Protein AF-A0A7C1VU71-F1 (afdb_monomer)

Secondary structure (DSSP, 8-state):
---------------S----------------------PPPS-SGGG-TT---------HHHHHHHHHHHHHSTT---HHHHHHHHHHHHH--

Solvent-accessible surface area (backbone atoms only — not comparable to full-atom values): 6788 Å² total; per-residue (Å²): 141,82,88,84,84,83,79,82,84,79,78,82,75,81,75,91,79,77,92,75,76,86,84,80,77,82,82,76,90,73,82,87,67,84,80,74,81,91,60,83,77,78,80,48,68,92,62,38,89,94,53,79,91,82,89,80,93,70,59,69,67,58,55,51,52,50,54,52,50,41,71,72,39,90,77,83,55,53,73,67,57,55,51,49,52,55,52,55,58,67,68,68,114

pLDDT: mean 77.02, std 18.9, range [42.47, 98.5]

Structure (mmCIF, N/CA/C/O backbone):
data_AF-A0A7C1VU71-F1
#
_entry.id   AF-A0A7C1VU71-F1
#
loop_
_atom_site.group_PDB
_atom_site.id
_atom_site.type_symbol
_atom_site.label_atom_id
_atom_site.label_alt_id
_atom_site.label_comp_id
_atom_site.label_asym_id
_atom_site.label_entity_id
_atom_site.label_seq_id
_atom_site.pdbx_PDB_ins_code
_atom_site.Cartn_x
_atom_site.Cartn_y
_atom_site.Cartn_z
_atom_site.occupancy
_atom_site.B_iso_or_equiv
_atom_site.auth_seq_id
_atom_site.auth_comp_id
_atom_site.auth_asym_id
_atom_site.auth_atom_id
_atom_site.pdbx_PDB_model_num
ATOM 1 N N . MET A 1 1 ? 40.811 45.904 30.338 1.00 50.78 1 MET A N 1
ATOM 2 C CA . MET A 1 1 ? 39.543 45.259 29.923 1.00 50.78 1 MET A CA 1
ATOM 3 C C . MET A 1 1 ? 38.833 46.157 28.925 1.00 50.78 1 MET A C 1
ATOM 5 O O . MET A 1 1 ? 38.444 47.243 29.321 1.00 50.78 1 MET A O 1
ATOM 9 N N . LYS A 1 2 ? 38.713 45.731 27.662 1.00 45.28 2 LYS A N 1
ATOM 10 C CA . LYS A 1 2 ? 37.685 46.144 26.687 1.00 45.28 2 LYS A CA 1
ATOM 11 C C . LYS A 1 2 ? 37.811 45.203 25.483 1.00 45.28 2 LYS A C 1
ATOM 13 O O . LYS A 1 2 ? 38.773 45.274 24.727 1.00 45.28 2 LYS A O 1
ATOM 18 N N . LYS A 1 3 ? 36.894 44.236 25.425 1.00 48.94 3 LYS A N 1
ATOM 19 C CA . LYS A 1 3 ? 36.554 43.486 24.212 1.00 48.94 3 LYS A CA 1
ATOM 20 C C . LYS A 1 3 ? 35.880 44.483 23.280 1.00 48.94 3 LYS 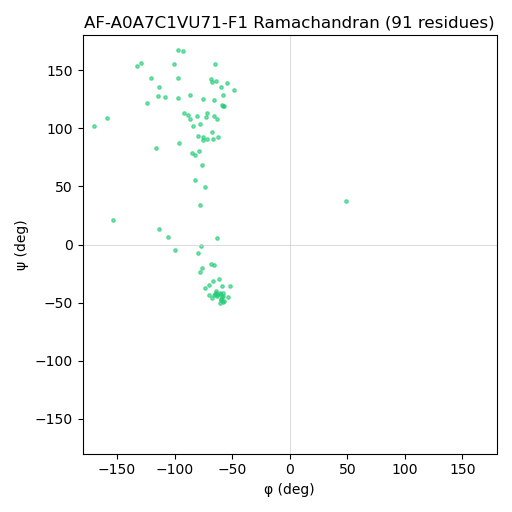A C 1
ATOM 22 O O . LYS A 1 3 ? 35.087 45.250 23.797 1.00 48.94 3 LYS A O 1
ATOM 27 N N . ASP A 1 4 ? 36.155 44.433 21.982 1.00 56.88 4 ASP A N 1
ATOM 28 C CA . ASP A 1 4 ? 35.124 44.668 20.970 1.00 56.88 4 ASP A CA 1
ATOM 29 C C . ASP A 1 4 ? 35.557 44.053 19.641 1.00 56.88 4 ASP A C 1
ATOM 31 O O . ASP A 1 4 ? 36.508 44.454 18.971 1.00 56.88 4 ASP A O 1
ATOM 35 N N . GLN A 1 5 ? 34.842 42.983 19.334 1.00 58.38 5 GLN A N 1
ATOM 36 C CA . GLN A 1 5 ? 34.977 42.089 18.208 1.00 58.38 5 GLN A CA 1
ATOM 37 C C . GLN A 1 5 ? 34.157 42.701 17.065 1.00 58.38 5 GLN A C 1
ATOM 39 O O . GLN A 1 5 ? 32.930 42.722 17.125 1.00 58.38 5 GLN A O 1
ATOM 44 N N . LYS A 1 6 ? 34.808 43.247 16.032 1.00 53.06 6 LYS A N 1
ATOM 45 C CA . LYS A 1 6 ? 34.102 43.694 14.822 1.00 53.06 6 LYS A CA 1
ATOM 46 C C . LYS A 1 6 ? 34.008 42.528 13.843 1.00 53.06 6 LYS A C 1
ATOM 48 O O . LYS A 1 6 ? 35.012 42.046 13.323 1.00 53.06 6 LYS A O 1
ATOM 53 N N . ASN A 1 7 ? 32.780 42.053 13.663 1.00 53.19 7 ASN A N 1
ATOM 54 C CA . ASN A 1 7 ? 32.421 40.901 12.848 1.00 53.19 7 ASN A CA 1
ATOM 55 C C . ASN A 1 7 ? 32.718 41.112 11.357 1.00 53.19 7 ASN A C 1
ATOM 57 O O . ASN A 1 7 ? 32.497 42.184 10.795 1.00 53.19 7 ASN A O 1
ATOM 61 N N . LYS A 1 8 ? 33.200 40.032 10.732 1.00 47.81 8 LYS A N 1
ATOM 62 C CA . LYS A 1 8 ? 33.464 39.878 9.299 1.00 47.81 8 LYS A CA 1
ATOM 63 C C . LYS A 1 8 ? 32.195 40.116 8.477 1.00 47.81 8 LYS A C 1
ATOM 65 O O . LYS A 1 8 ? 31.254 39.333 8.554 1.00 47.81 8 LYS A O 1
ATOM 70 N N . ALA A 1 9 ? 32.226 41.113 7.600 1.00 46.91 9 ALA A N 1
ATOM 71 C CA . ALA A 1 9 ? 31.378 41.129 6.416 1.00 46.91 9 ALA A CA 1
ATOM 72 C C . ALA A 1 9 ? 31.962 40.135 5.399 1.00 46.91 9 ALA A C 1
ATOM 74 O O . ALA A 1 9 ? 32.828 40.482 4.598 1.00 46.91 9 ALA A O 1
ATOM 75 N N . ALA A 1 10 ? 31.528 38.876 5.459 1.00 46.50 10 ALA A N 1
ATOM 76 C CA . ALA A 1 10 ? 31.794 37.920 4.394 1.00 46.50 10 ALA A CA 1
ATOM 77 C C . ALA A 1 10 ? 30.876 38.251 3.209 1.00 46.50 10 ALA A C 1
ATOM 79 O O . ALA A 1 10 ? 29.729 37.818 3.143 1.00 46.50 10 ALA A O 1
ATOM 80 N N . LYS A 1 11 ? 31.384 39.065 2.281 1.00 42.72 11 LYS A N 1
ATOM 81 C CA . LYS A 1 11 ? 30.804 39.208 0.948 1.00 42.72 11 LYS A CA 1
ATOM 82 C C . LYS A 1 11 ? 31.106 37.930 0.163 1.00 42.72 11 LYS A C 1
ATOM 84 O O . LYS A 1 11 ? 32.147 37.833 -0.473 1.00 42.72 11 LYS A O 1
ATOM 89 N N . PHE A 1 12 ? 30.210 36.949 0.215 1.00 43.03 12 PHE A N 1
ATOM 90 C CA . PHE A 1 12 ? 30.205 35.844 -0.744 1.00 43.03 12 PHE A CA 1
ATOM 91 C C . PHE A 1 12 ? 29.477 36.299 -2.014 1.00 43.03 12 PHE A C 1
ATOM 93 O O . PHE A 1 12 ? 28.318 35.969 -2.236 1.00 43.03 12 PHE A O 1
ATOM 100 N N . PHE A 1 13 ? 30.163 37.091 -2.837 1.00 42.47 13 PHE A N 1
ATOM 101 C CA . PHE A 1 13 ? 29.859 37.176 -4.263 1.00 42.47 13 PHE A CA 1
ATOM 102 C C . PHE A 1 13 ? 30.823 36.216 -4.954 1.00 42.47 13 PHE A C 1
ATOM 104 O O . PHE A 1 13 ? 31.937 36.591 -5.303 1.0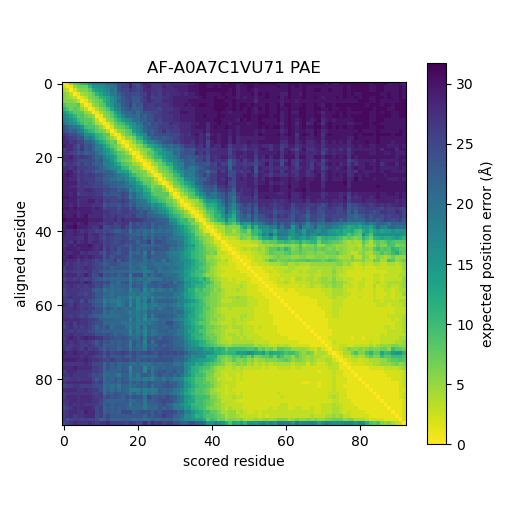0 42.47 13 PHE A O 1
ATOM 111 N N . GLY A 1 14 ? 30.425 34.946 -5.058 1.00 42.69 14 GLY A N 1
ATOM 112 C CA . GLY A 1 14 ? 31.091 34.005 -5.950 1.00 42.69 14 GLY A CA 1
ATOM 113 C C . GLY A 1 14 ? 30.809 34.445 -7.379 1.00 42.69 14 GLY A C 1
ATOM 114 O O . GLY A 1 14 ? 29.728 34.188 -7.903 1.00 42.69 14 GLY A O 1
ATOM 115 N N . THR A 1 15 ? 31.743 35.185 -7.966 1.00 54.06 15 THR A N 1
ATOM 116 C CA . THR A 1 15 ? 31.756 35.502 -9.389 1.00 54.06 15 THR A CA 1
ATOM 117 C C . THR A 1 15 ? 31.967 34.208 -10.161 1.00 54.06 15 THR A C 1
ATOM 119 O O . THR A 1 15 ? 32.905 33.459 -9.914 1.00 54.06 15 THR A O 1
ATOM 122 N N . SER A 1 16 ? 31.039 33.933 -11.061 1.00 57.28 16 SER A N 1
ATOM 123 C CA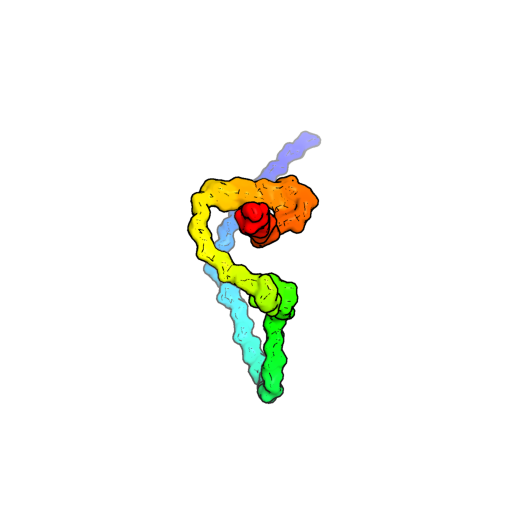 . SER A 1 16 ? 31.056 32.840 -12.016 1.00 57.28 16 SER A CA 1
ATOM 124 C C . SER A 1 16 ? 32.178 33.032 -13.040 1.00 57.28 16 SER A C 1
ATOM 126 O O . SER A 1 16 ? 31.926 33.670 -14.055 1.00 57.28 16 SER A O 1
ATOM 128 N N . ASP A 1 17 ? 33.391 32.522 -12.805 1.00 55.25 17 ASP A N 1
ATOM 129 C CA . ASP A 1 17 ? 34.401 32.488 -13.882 1.00 55.25 17 ASP A CA 1
ATOM 130 C C . ASP A 1 17 ? 35.475 31.385 -13.772 1.00 55.25 17 ASP A C 1
ATOM 132 O O . ASP A 1 17 ? 36.523 31.442 -14.413 1.00 55.25 17 ASP A O 1
ATOM 136 N N . ASP A 1 18 ? 35.195 30.312 -13.024 1.00 51.06 18 ASP A N 1
ATOM 137 C CA . ASP A 1 18 ? 36.196 29.266 -12.747 1.00 51.06 18 ASP A CA 1
ATOM 138 C C . ASP A 1 18 ? 35.839 27.912 -13.395 1.00 51.06 18 ASP A C 1
ATOM 140 O O . ASP A 1 18 ? 36.411 26.871 -13.065 1.00 51.06 18 ASP A O 1
ATOM 144 N N . TYR A 1 19 ? 34.880 27.878 -14.329 1.00 55.88 19 TYR A N 1
ATOM 145 C CA . TYR A 1 19 ? 34.463 26.643 -15.010 1.00 55.88 19 TYR A CA 1
ATOM 146 C C . TYR A 1 19 ? 35.399 26.278 -16.180 1.00 55.88 19 TYR A C 1
ATOM 148 O O . TYR A 1 19 ? 34.970 26.064 -17.310 1.00 55.88 19 TYR A O 1
ATOM 156 N N . LYS A 1 20 ? 36.704 26.155 -15.914 1.00 56.62 20 LYS A N 1
ATOM 157 C CA . LYS A 1 20 ? 37.642 25.436 -16.792 1.00 56.62 20 LYS A CA 1
ATOM 158 C C . LYS A 1 20 ? 38.202 24.220 -16.056 1.00 56.62 20 LYS A C 1
ATOM 160 O O . LYS A 1 20 ? 39.299 24.248 -15.512 1.00 56.62 20 LYS A O 1
ATOM 165 N N . ARG A 1 21 ? 37.449 23.117 -16.070 1.00 58.12 21 ARG A N 1
ATOM 166 C CA . ARG A 1 21 ? 38.033 21.778 -15.892 1.00 58.12 21 ARG A CA 1
ATOM 167 C C . ARG A 1 21 ? 38.373 21.228 -17.281 1.00 58.12 21 ARG A C 1
ATOM 169 O O . ARG A 1 21 ? 37.434 20.997 -18.043 1.00 58.12 21 ARG A O 1
ATOM 176 N N . PRO A 1 22 ? 39.653 21.032 -17.645 1.00 52.44 22 PRO A N 1
ATOM 177 C CA . PRO A 1 22 ? 39.992 20.361 -18.890 1.00 52.44 22 PRO A CA 1
ATOM 178 C C . PRO A 1 22 ? 39.660 18.874 -18.731 1.00 52.44 22 PRO A C 1
ATOM 180 O O . PRO A 1 22 ? 40.237 18.176 -17.902 1.00 52.44 22 PRO A O 1
ATOM 183 N N . TYR A 1 23 ? 38.671 18.404 -19.481 1.00 59.50 23 TYR A N 1
ATOM 184 C CA . TYR A 1 23 ? 38.380 16.983 -19.631 1.00 59.50 23 TYR A CA 1
ATOM 185 C C . TYR A 1 23 ? 39.277 16.423 -20.741 1.00 59.50 23 TYR A C 1
ATOM 187 O O . TYR A 1 23 ? 38.858 16.258 -21.881 1.00 59.50 23 TYR A O 1
ATOM 195 N N . GLU A 1 24 ? 40.540 16.150 -20.429 1.00 61.06 24 GLU A N 1
ATOM 196 C CA . GLU A 1 24 ? 41.370 15.320 -21.304 1.00 61.06 24 GLU A CA 1
ATOM 197 C C . GLU A 1 24 ? 40.985 13.854 -21.077 1.00 61.06 24 GLU A C 1
ATOM 199 O O . GLU A 1 24 ? 41.290 13.255 -20.047 1.00 61.06 24 GLU A O 1
ATOM 204 N N . PHE A 1 25 ? 40.229 13.289 -22.019 1.00 58.44 25 PHE A N 1
ATOM 205 C CA . PHE A 1 25 ? 39.956 11.857 -22.056 1.00 58.44 25 PHE A CA 1
ATOM 206 C C . PHE A 1 25 ? 41.121 11.155 -22.755 1.00 58.44 25 PHE A C 1
ATOM 208 O O . PHE A 1 25 ? 41.182 11.138 -23.985 1.00 58.44 25 PHE A O 1
ATOM 215 N N . ASP A 1 26 ? 42.013 10.536 -21.983 1.00 61.00 26 ASP A N 1
ATOM 216 C CA . ASP A 1 26 ? 42.958 9.555 -22.517 1.00 61.00 26 ASP A CA 1
ATOM 217 C C . ASP A 1 26 ? 42.180 8.350 -23.071 1.00 61.00 26 ASP A C 1
ATOM 219 O O . ASP A 1 26 ? 41.594 7.550 -22.335 1.00 61.00 26 ASP A O 1
ATOM 223 N N . GLN A 1 27 ? 42.140 8.226 -24.398 1.00 58.69 27 GLN A N 1
ATOM 224 C CA . GLN A 1 27 ? 41.489 7.114 -25.088 1.00 58.69 27 GLN A CA 1
ATOM 225 C C . GLN A 1 27 ? 42.383 5.868 -25.068 1.00 58.69 27 GLN A C 1
ATOM 227 O O . GLN A 1 27 ? 43.040 5.527 -26.054 1.00 58.69 27 GLN A O 1
ATOM 232 N N . ALA A 1 28 ? 42.380 5.142 -23.952 1.00 58.81 28 ALA A N 1
ATOM 233 C CA . ALA A 1 28 ? 42.895 3.778 -23.919 1.00 58.81 28 ALA A CA 1
ATOM 234 C C . ALA A 1 28 ? 41.911 2.835 -24.643 1.00 58.81 28 ALA A C 1
ATOM 236 O O . ALA A 1 28 ? 40.807 2.563 -24.164 1.00 58.81 28 ALA A O 1
ATOM 237 N N . LYS A 1 29 ? 42.310 2.340 -25.822 1.00 60.84 29 LYS A N 1
ATOM 238 C CA . LYS A 1 29 ? 41.589 1.313 -26.591 1.00 60.84 29 LYS A CA 1
ATOM 239 C C . LYS A 1 29 ? 41.391 0.054 -25.737 1.00 60.84 29 LYS A C 1
ATOM 241 O O . LYS A 1 29 ? 42.3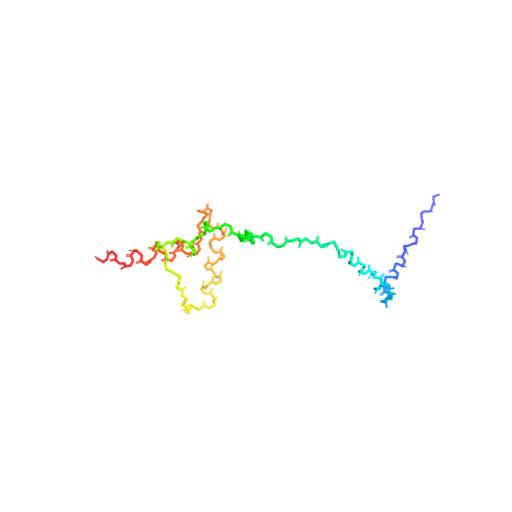63 -0.582 -25.345 1.00 60.84 29 LYS A O 1
ATOM 246 N N . THR A 1 30 ? 40.139 -0.326 -25.500 1.00 61.31 30 THR A N 1
ATOM 247 C CA . THR A 1 30 ? 39.759 -1.627 -24.932 1.00 61.31 30 THR A CA 1
ATOM 248 C C . THR A 1 30 ? 38.978 -2.415 -25.981 1.00 61.31 30 THR A C 1
ATOM 250 O O . THR A 1 30 ? 38.045 -1.897 -26.592 1.00 61.31 30 THR A O 1
ATOM 253 N N . GLU A 1 31 ? 39.399 -3.652 -26.247 1.00 66.69 31 GLU A N 1
ATOM 254 C CA . GLU A 1 31 ? 38.697 -4.554 -27.166 1.00 66.69 31 GLU A CA 1
ATOM 255 C C . GLU A 1 31 ? 37.338 -4.988 -26.581 1.00 66.69 31 GLU A C 1
ATOM 257 O O . GLU A 1 31 ? 37.235 -5.211 -25.368 1.00 66.69 31 GLU A O 1
ATOM 262 N N . PRO A 1 32 ? 36.276 -5.129 -27.398 1.00 61.69 32 PRO A N 1
ATOM 263 C CA . PRO A 1 32 ? 34.946 -5.446 -26.895 1.00 61.69 32 PRO A CA 1
ATOM 264 C C . PRO A 1 32 ? 34.805 -6.946 -26.592 1.00 61.69 32 PRO A C 1
ATOM 266 O O . PRO A 1 32 ? 34.411 -7.741 -27.443 1.00 61.69 32 PRO A O 1
ATOM 269 N N . GLY A 1 33 ? 35.061 -7.339 -25.343 1.00 73.19 33 GLY A N 1
ATOM 270 C CA . GLY A 1 33 ? 34.470 -8.560 -24.785 1.00 73.19 33 GLY A CA 1
ATOM 271 C C . GLY A 1 33 ? 32.939 -8.425 -24.677 1.00 73.19 33 GLY A C 1
ATOM 272 O O . GLY A 1 33 ? 32.433 -7.301 -24.590 1.00 73.19 33 GLY A O 1
ATOM 273 N N . PRO A 1 34 ? 32.161 -9.528 -24.670 1.00 71.31 34 PRO A N 1
ATOM 274 C CA . PRO A 1 34 ? 30.705 -9.444 -24.576 1.00 71.31 34 PRO A CA 1
ATOM 275 C C . PRO A 1 34 ? 30.310 -8.691 -23.295 1.00 71.31 34 PRO A C 1
ATOM 277 O O . PRO A 1 34 ? 30.789 -9.043 -22.210 1.00 71.31 34 PRO A O 1
ATOM 280 N N . PRO A 1 35 ? 29.441 -7.665 -23.375 1.00 69.31 35 PRO A N 1
ATOM 281 C CA . PRO A 1 35 ? 29.080 -6.884 -22.206 1.00 69.31 35 PRO A CA 1
ATOM 282 C C . PRO A 1 35 ? 28.315 -7.777 -21.228 1.00 69.31 35 PRO A C 1
ATOM 284 O O . PRO A 1 35 ? 27.166 -8.159 -21.468 1.00 69.31 35 PRO A O 1
ATOM 287 N N . LYS A 1 36 ? 28.932 -8.105 -20.087 1.00 68.06 36 LYS A N 1
ATOM 288 C CA . LYS A 1 36 ? 28.180 -8.610 -18.935 1.00 68.06 36 LYS A CA 1
ATOM 289 C C . LYS A 1 36 ? 27.178 -7.517 -18.576 1.00 68.06 36 LYS A C 1
ATOM 291 O O . LYS A 1 36 ? 27.579 -6.389 -18.309 1.00 68.06 36 LYS A O 1
ATOM 296 N N . LYS A 1 37 ? 25.878 -7.825 -18.612 1.00 68.12 37 LYS A N 1
ATOM 297 C CA . LYS A 1 37 ? 24.819 -6.881 -18.229 1.00 68.12 37 LYS A CA 1
ATOM 298 C C . LYS A 1 37 ? 25.000 -6.530 -16.752 1.00 68.12 37 LYS A C 1
ATOM 300 O O . LYS A 1 37 ? 24.497 -7.238 -15.885 1.00 68.12 37 LYS A O 1
ATOM 305 N N . VAL A 1 38 ? 25.727 -5.452 -16.467 1.00 63.81 38 VAL A N 1
ATOM 306 C CA . VAL A 1 38 ? 25.857 -4.877 -15.124 1.00 63.81 38 VAL A CA 1
ATOM 307 C C . VAL A 1 38 ? 24.563 -4.116 -14.825 1.00 63.81 38 VAL A C 1
ATOM 309 O O . VAL A 1 38 ? 24.505 -2.893 -14.844 1.00 63.81 38 VAL A O 1
ATOM 312 N N . GLY A 1 39 ? 23.471 -4.862 -14.670 1.00 74.75 39 GLY A N 1
ATOM 313 C CA . GLY A 1 39 ? 22.177 -4.344 -14.242 1.00 74.75 39 GLY A CA 1
ATOM 314 C C . GLY A 1 39 ? 21.951 -4.628 -12.762 1.00 74.75 39 GLY A C 1
ATOM 315 O O . GLY A 1 39 ? 22.505 -5.584 -12.218 1.00 74.75 39 GLY A O 1
ATOM 316 N N . ARG A 1 40 ? 21.106 -3.816 -12.113 1.00 72.81 40 ARG A N 1
ATOM 317 C CA . ARG A 1 40 ? 20.608 -4.090 -10.756 1.00 72.81 40 ARG A CA 1
ATOM 318 C C . ARG A 1 40 ? 20.115 -5.546 -10.686 1.00 72.81 40 ARG A C 1
ATOM 320 O O . ARG A 1 40 ? 19.394 -5.961 -11.598 1.00 72.81 40 ARG A O 1
ATOM 327 N N . PRO A 1 41 ? 20.481 -6.321 -9.650 1.00 74.50 41 PRO A N 1
ATOM 328 C CA . PRO A 1 41 ? 20.059 -7.712 -9.541 1.00 74.50 41 PRO A CA 1
ATOM 329 C C . PRO A 1 41 ? 18.530 -7.828 -9.630 1.00 74.50 41 PRO A C 1
ATOM 331 O O . PRO A 1 41 ? 17.800 -7.010 -9.061 1.00 74.50 41 PRO A O 1
ATOM 334 N N . LYS A 1 42 ? 18.051 -8.844 -10.362 1.00 74.50 42 LYS A N 1
ATOM 335 C CA . LYS A 1 42 ? 16.626 -9.156 -10.586 1.00 74.50 42 LYS A CA 1
ATOM 336 C C . LYS A 1 42 ? 15.957 -9.756 -9.338 1.00 74.50 42 LYS A C 1
ATOM 338 O O . LYS A 1 42 ? 15.319 -10.798 -9.402 1.00 74.50 42 LYS A O 1
ATOM 343 N N . THR A 1 43 ? 16.127 -9.121 -8.187 1.00 78.88 43 THR A N 1
ATOM 344 C CA . THR A 1 43 ? 15.677 -9.651 -6.886 1.00 78.88 43 THR A CA 1
ATOM 345 C C . THR A 1 43 ? 14.429 -8.923 -6.366 1.00 78.88 43 THR A C 1
ATOM 347 O O . THR A 1 43 ? 14.004 -9.132 -5.238 1.00 78.88 43 THR A O 1
ATOM 350 N N . GLY A 1 44 ? 13.830 -8.036 -7.168 1.00 84.19 44 GLY A N 1
ATOM 351 C CA . GLY A 1 44 ? 12.652 -7.254 -6.779 1.00 84.19 44 GLY A CA 1
ATOM 352 C C . GLY A 1 44 ? 11.319 -7.897 -7.172 1.00 84.19 44 GLY A C 1
ATOM 353 O O . GLY A 1 44 ? 11.271 -8.774 -8.032 1.00 84.19 44 GLY A O 1
ATOM 354 N N . LYS A 1 45 ? 10.219 -7.375 -6.607 1.00 86.62 45 LYS A N 1
ATOM 355 C CA . LYS A 1 45 ? 8.834 -7.783 -6.924 1.00 86.62 45 LYS A CA 1
ATOM 356 C C . LYS A 1 45 ? 8.530 -7.762 -8.426 1.00 86.62 45 LYS A C 1
ATOM 358 O O . LYS A 1 45 ? 7.860 -8.653 -8.920 1.00 86.62 45 LYS A O 1
ATOM 363 N N . SER A 1 46 ? 9.102 -6.812 -9.167 1.00 82.88 46 SER A N 1
ATOM 364 C CA . SER A 1 46 ? 8.949 -6.706 -10.627 1.00 82.88 46 SER A CA 1
ATOM 365 C C . SER A 1 46 ? 9.621 -7.826 -11.431 1.00 82.88 46 SER A C 1
ATOM 367 O O . SER A 1 46 ? 9.343 -7.975 -12.614 1.00 82.88 46 SER A O 1
ATOM 369 N N . SER A 1 47 ? 10.546 -8.579 -10.830 1.00 86.50 47 SER A N 1
ATOM 370 C CA . SER A 1 47 ? 11.238 -9.702 -11.479 1.00 86.50 47 SER A CA 1
ATOM 371 C C . SER A 1 47 ? 10.655 -11.065 -11.095 1.00 86.50 47 SER A C 1
ATOM 373 O O . SER A 1 47 ? 11.098 -12.077 -11.631 1.00 86.50 47 SER A O 1
ATOM 375 N N . ASN A 1 48 ? 9.693 -11.100 -10.169 1.00 88.62 48 ASN A N 1
ATOM 376 C CA . ASN A 1 48 ? 9.065 -12.321 -9.681 1.00 88.62 48 ASN A CA 1
ATOM 377 C C . ASN A 1 48 ? 7.745 -12.571 -10.433 1.00 88.62 48 ASN A C 1
ATOM 379 O O . ASN A 1 48 ? 6.873 -11.707 -10.447 1.00 88.62 48 ASN A O 1
ATOM 383 N N . SER A 1 49 ? 7.591 -13.760 -11.027 1.00 90.25 49 SER A N 1
ATOM 384 C CA . SER A 1 49 ? 6.420 -14.152 -11.828 1.00 90.25 49 SER A CA 1
ATOM 385 C C . SER A 1 49 ? 5.112 -14.251 -11.041 1.00 90.25 49 SER A C 1
ATOM 387 O O . SER A 1 49 ? 4.048 -14.250 -11.648 1.00 90.25 49 SER A O 1
ATOM 389 N N . ASN A 1 50 ? 5.176 -14.333 -9.711 1.00 93.25 50 ASN A N 1
ATOM 390 C CA . ASN A 1 50 ? 3.993 -14.411 -8.851 1.00 93.25 50 ASN A CA 1
ATOM 391 C C . ASN A 1 50 ? 3.332 -13.044 -8.617 1.00 93.25 50 ASN A C 1
ATOM 393 O O . ASN A 1 50 ? 2.268 -12.986 -8.011 1.00 93.25 50 ASN A O 1
ATOM 397 N N . TYR A 1 51 ? 3.957 -11.949 -9.062 1.00 92.56 51 TYR A N 1
ATOM 398 C CA . TYR A 1 51 ? 3.426 -10.599 -8.905 1.00 92.56 51 TYR A CA 1
ATOM 399 C C . TYR A 1 51 ? 3.070 -10.001 -10.262 1.00 92.56 51 TYR A C 1
ATOM 401 O O . TYR A 1 51 ? 3.858 -10.042 -11.207 1.00 92.56 51 TYR A O 1
ATOM 409 N N . VAL A 1 52 ? 1.900 -9.368 -10.333 1.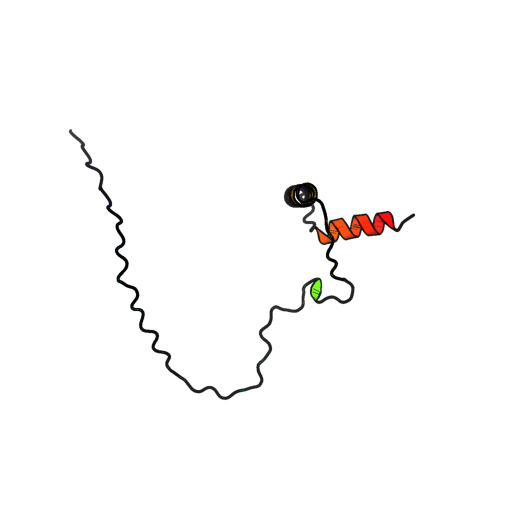00 94.25 52 VAL A N 1
ATOM 410 C CA . VAL A 1 52 ? 1.486 -8.551 -11.477 1.00 94.25 52 VAL A CA 1
ATOM 411 C C . VAL A 1 52 ? 1.514 -7.086 -11.057 1.00 94.25 52 VAL A C 1
ATOM 413 O O . VAL A 1 52 ? 0.930 -6.709 -10.043 1.00 94.25 52 VAL A O 1
ATOM 416 N N . GLN A 1 53 ? 2.204 -6.240 -11.825 1.00 94.00 53 GLN A N 1
ATOM 417 C CA . GLN A 1 53 ? 2.191 -4.800 -11.583 1.00 94.00 53 GLN A CA 1
ATOM 418 C C . GLN A 1 53 ? 0.863 -4.206 -12.060 1.00 94.00 53 GLN A C 1
ATOM 420 O O . GLN A 1 53 ? 0.498 -4.337 -13.226 1.00 94.00 53 GLN A O 1
ATOM 425 N N . VAL A 1 54 ? 0.175 -3.499 -11.166 1.00 93.50 54 VAL A N 1
ATOM 426 C CA . VAL A 1 54 ? -1.106 -2.839 -11.447 1.00 93.50 54 VAL A CA 1
ATOM 427 C C . VAL A 1 54 ? -0.969 -1.334 -11.206 1.00 93.50 54 VAL A C 1
ATOM 429 O O . VAL A 1 54 ? -0.254 -0.902 -10.304 1.00 93.50 54 VAL A O 1
ATOM 432 N N . SER A 1 55 ? -1.637 -0.522 -12.030 1.00 94.56 55 SER A N 1
ATOM 433 C CA . SER A 1 55 ? -1.735 0.935 -11.866 1.00 94.56 55 SER A CA 1
ATOM 4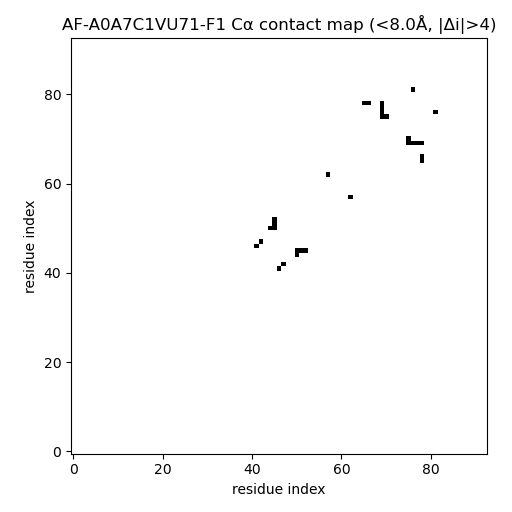34 C C . SER A 1 55 ? -3.205 1.337 -11.805 1.00 94.56 55 SER A C 1
ATOM 436 O O . SER A 1 55 ? -3.962 1.044 -12.725 1.00 94.56 55 SER A O 1
ATOM 438 N N . VAL A 1 56 ? -3.611 1.989 -10.714 1.00 95.25 56 VAL A N 1
ATOM 439 C CA . VAL A 1 56 ? -4.996 2.415 -10.462 1.00 95.25 56 VAL A CA 1
ATOM 440 C C . VAL A 1 56 ? -5.034 3.863 -9.996 1.00 95.25 56 VAL A C 1
ATOM 442 O O . VAL A 1 56 ? -4.087 4.357 -9.381 1.00 95.25 56 VAL A O 1
ATOM 445 N N . TYR A 1 57 ? -6.154 4.535 -10.251 1.00 97.44 57 TYR A N 1
ATOM 446 C CA . TYR A 1 57 ? -6.405 5.861 -9.706 1.00 97.44 57 TYR A CA 1
ATOM 447 C C . TYR A 1 57 ? -7.030 5.756 -8.318 1.00 97.44 57 TYR A C 1
ATOM 449 O O . TYR A 1 57 ? -8.039 5.087 -8.114 1.00 97.44 57 TYR A O 1
ATOM 457 N N . VAL A 1 58 ? -6.439 6.474 -7.372 1.00 96.69 58 VAL A N 1
ATOM 458 C CA . VAL A 1 58 ? -6.966 6.682 -6.022 1.00 96.69 58 VAL A CA 1
ATOM 459 C C . VAL A 1 58 ? -6.958 8.175 -5.723 1.00 96.69 58 VAL A C 1
ATOM 461 O O . VAL A 1 58 ? -6.189 8.936 -6.318 1.00 96.69 58 VAL A O 1
ATOM 464 N N . LYS A 1 59 ? -7.806 8.624 -4.794 1.00 98.50 59 LYS A N 1
ATOM 465 C CA . LYS A 1 59 ? -7.789 10.027 -4.363 1.00 98.50 59 LYS A CA 1
ATOM 466 C C . LYS A 1 59 ? -6.412 10.369 -3.781 1.00 98.50 59 LYS A C 1
ATOM 468 O O . LYS A 1 59 ? -5.866 9.611 -2.977 1.00 98.50 59 LYS A O 1
ATOM 473 N N . LYS A 1 60 ? -5.871 11.532 -4.162 1.00 98.00 60 LYS A N 1
ATOM 474 C CA . LYS A 1 60 ? -4.548 12.015 -3.719 1.00 98.00 60 LYS A CA 1
ATOM 475 C C . LYS A 1 60 ? -4.420 12.023 -2.195 1.00 98.00 60 LYS A C 1
ATOM 477 O O . LYS A 1 60 ? -3.412 11.574 -1.659 1.00 98.00 60 LYS A O 1
ATOM 482 N N . GLU A 1 61 ? -5.452 12.514 -1.517 1.00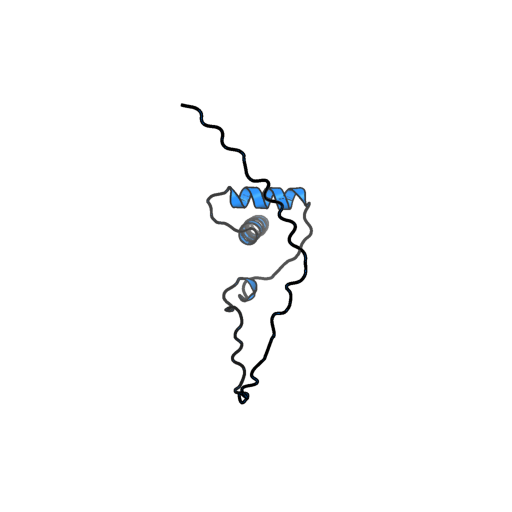 98.25 61 GLU A N 1
ATOM 483 C CA . GLU A 1 61 ? -5.513 12.568 -0.056 1.00 98.25 61 GLU A CA 1
ATOM 484 C C . GLU A 1 61 ? -5.408 11.172 0.567 1.00 98.25 61 GLU A C 1
ATOM 486 O O . GLU A 1 61 ? -4.555 10.941 1.418 1.00 98.25 61 GLU A O 1
ATOM 491 N N . THR A 1 62 ? -6.185 10.209 0.064 1.00 97.88 62 THR A N 1
ATOM 492 C CA . THR A 1 62 ? -6.132 8.812 0.512 1.00 97.88 62 THR A CA 1
ATOM 493 C C . THR A 1 62 ? -4.737 8.219 0.339 1.00 97.88 62 THR A C 1
ATOM 495 O O . THR A 1 62 ? -4.189 7.667 1.287 1.00 97.88 62 THR A O 1
ATOM 498 N N . HIS A 1 63 ? -4.128 8.370 -0.840 1.00 96.75 63 HIS A N 1
ATOM 499 C CA . HIS A 1 63 ? -2.778 7.865 -1.092 1.00 96.75 63 HIS A CA 1
ATOM 500 C C . HIS A 1 63 ? -1.748 8.455 -0.112 1.00 96.75 63 HIS A C 1
ATOM 502 O O . HIS A 1 63 ? -0.904 7.730 0.416 1.00 96.75 63 HIS A O 1
ATOM 508 N N . ASN A 1 64 ? -1.809 9.764 0.143 1.00 97.56 64 ASN A N 1
ATOM 509 C CA . ASN A 1 64 ? -0.869 10.432 1.041 1.00 97.56 64 ASN A CA 1
ATOM 510 C C . ASN A 1 64 ? -1.053 9.984 2.493 1.00 97.56 64 ASN A C 1
ATOM 512 O O . ASN A 1 64 ? -0.072 9.636 3.147 1.00 97.56 64 ASN A O 1
ATOM 516 N N . ASN A 1 65 ? -2.297 9.927 2.965 1.00 97.62 65 ASN A N 1
ATOM 517 C CA . ASN A 1 65 ? -2.608 9.509 4.329 1.00 97.62 65 ASN A CA 1
ATOM 518 C C . ASN A 1 65 ? -2.205 8.049 4.570 1.00 97.62 65 ASN A C 1
ATOM 520 O O . ASN A 1 65 ? -1.626 7.744 5.607 1.00 97.62 65 ASN A O 1
ATOM 524 N N . VA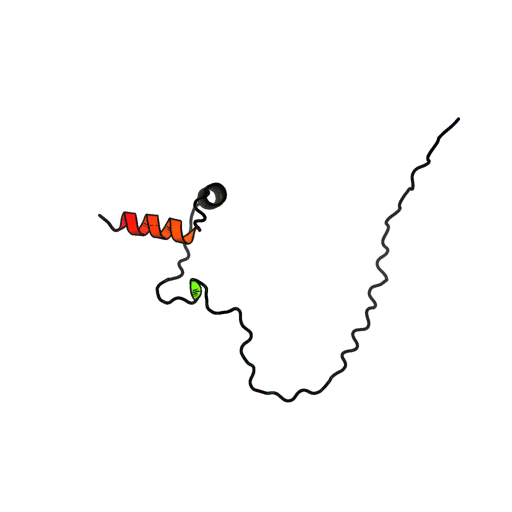L A 1 66 ? -2.421 7.162 3.591 1.00 97.00 66 VAL A N 1
ATOM 525 C CA . VAL A 1 66 ? -1.971 5.764 3.675 1.00 97.00 66 VAL A CA 1
ATOM 526 C C . VAL A 1 66 ? -0.447 5.674 3.742 1.00 97.00 66 VAL A C 1
ATOM 528 O O . VAL A 1 66 ? 0.075 4.923 4.558 1.00 97.00 66 VAL A O 1
ATOM 531 N N . LYS A 1 67 ? 0.289 6.451 2.936 1.00 95.38 67 LYS A N 1
ATOM 532 C CA . LYS A 1 67 ? 1.760 6.469 3.015 1.00 95.38 67 LYS A CA 1
ATOM 533 C C . LYS A 1 67 ? 2.265 6.928 4.379 1.00 95.38 67 LYS A C 1
ATOM 535 O O . LYS A 1 67 ? 3.190 6.318 4.898 1.00 95.38 67 LYS A O 1
ATOM 540 N N . ILE A 1 68 ? 1.662 7.973 4.947 1.00 96.25 68 ILE A N 1
ATOM 541 C CA . ILE A 1 68 ? 2.003 8.445 6.295 1.00 96.25 68 ILE A CA 1
ATOM 542 C C . ILE A 1 68 ? 1.732 7.332 7.308 1.00 96.25 68 ILE A C 1
ATOM 544 O O . ILE A 1 68 ? 2.632 6.963 8.055 1.00 96.25 68 ILE A O 1
ATOM 548 N N . ALA A 1 69 ? 0.536 6.739 7.268 1.00 95.75 69 ALA A N 1
ATOM 549 C CA . ALA A 1 69 ? 0.154 5.663 8.173 1.00 95.75 69 ALA A CA 1
ATOM 550 C C . ALA A 1 69 ? 1.109 4.462 8.093 1.00 95.75 69 ALA A C 1
ATOM 552 O O . ALA A 1 69 ? 1.489 3.936 9.127 1.00 95.75 69 ALA A O 1
ATOM 553 N N . LEU A 1 70 ? 1.547 4.061 6.894 1.00 95.56 70 LEU A N 1
ATOM 554 C CA . LEU A 1 70 ? 2.497 2.956 6.709 1.00 95.56 70 LEU A CA 1
ATOM 555 C C . LEU A 1 70 ? 3.895 3.250 7.266 1.00 95.56 70 LEU A C 1
ATOM 557 O O . LEU A 1 70 ? 4.573 2.326 7.691 1.00 95.56 70 LEU A O 1
ATOM 561 N N . ILE A 1 71 ? 4.332 4.512 7.256 1.00 94.06 71 ILE A N 1
ATOM 562 C CA . ILE A 1 71 ? 5.615 4.912 7.855 1.00 94.06 71 ILE A CA 1
ATOM 563 C C . ILE A 1 71 ? 5.516 4.911 9.383 1.00 94.06 71 ILE A C 1
ATOM 565 O O . ILE A 1 71 ? 6.482 4.572 10.058 1.00 94.06 71 ILE A O 1
ATOM 569 N N . THR A 1 72 ? 4.367 5.320 9.924 1.00 93.31 72 THR A N 1
ATOM 570 C CA . THR A 1 72 ? 4.120 5.357 11.373 1.00 93.31 72 THR A CA 1
ATOM 571 C C . THR A 1 72 ? 3.809 3.976 11.957 1.00 93.31 72 THR A C 1
ATOM 573 O O . THR A 1 72 ? 3.981 3.763 13.149 1.00 93.31 72 THR A O 1
ATOM 576 N N . ASP A 1 73 ? 3.334 3.042 11.139 1.00 84.94 73 ASP A N 1
ATOM 577 C CA . ASP A 1 73 ? 3.024 1.678 11.549 1.00 84.94 73 ASP A CA 1
ATOM 578 C C . ASP A 1 73 ? 4.311 0.835 11.601 1.00 84.94 73 ASP A C 1
ATOM 580 O O . ASP A 1 73 ? 4.885 0.491 10.568 1.00 84.94 73 ASP A O 1
ATOM 584 N N . ASP A 1 74 ? 4.755 0.457 12.806 1.00 78.62 74 ASP A N 1
ATOM 585 C CA . ASP A 1 74 ? 6.002 -0.294 13.078 1.00 78.62 74 ASP A CA 1
ATOM 586 C C . ASP A 1 74 ? 6.048 -1.715 12.470 1.00 78.62 74 ASP A C 1
ATOM 588 O O . ASP A 1 74 ? 6.977 -2.492 12.694 1.00 78.62 74 ASP A O 1
ATOM 592 N N . LYS A 1 75 ? 5.045 -2.086 11.672 1.00 85.44 75 LYS A N 1
ATOM 593 C CA . LYS A 1 75 ? 4.907 -3.400 11.032 1.00 85.44 75 LYS A CA 1
ATOM 594 C C . LYS A 1 75 ? 5.811 -3.597 9.812 1.00 85.44 75 LYS A C 1
ATOM 596 O O . LYS A 1 75 ? 5.769 -4.669 9.216 1.00 85.44 75 LYS A O 1
ATOM 601 N N . ASN A 1 76 ? 6.606 -2.590 9.431 1.00 85.00 76 ASN A N 1
ATOM 602 C CA . ASN A 1 76 ? 7.543 -2.631 8.297 1.00 85.00 76 ASN A CA 1
ATOM 603 C C . ASN A 1 76 ? 6.898 -3.160 6.998 1.00 85.00 76 ASN A C 1
ATOM 605 O O . ASN A 1 76 ? 7.500 -3.921 6.238 1.00 85.00 76 ASN A O 1
ATOM 609 N N . ARG A 1 77 ? 5.631 -2.791 6.778 1.00 91.44 77 ARG A N 1
ATOM 610 C CA . ARG A 1 77 ? 4.851 -3.202 5.611 1.00 91.44 77 ARG A CA 1
ATOM 611 C C . ARG A 1 77 ? 4.879 -2.125 4.542 1.00 91.44 77 ARG A C 1
ATOM 613 O O . ARG A 1 77 ? 4.819 -0.932 4.836 1.00 91.44 77 ARG A O 1
ATOM 620 N N . ASP A 1 78 ? 4.921 -2.550 3.287 1.00 91.88 78 ASP A N 1
ATOM 621 C CA . ASP A 1 78 ? 4.813 -1.634 2.159 1.00 91.88 78 ASP A CA 1
ATOM 622 C C . ASP A 1 78 ? 3.390 -1.550 1.593 1.00 91.88 78 ASP A C 1
ATOM 624 O O . ASP A 1 78 ? 2.499 -2.347 1.892 1.00 91.88 78 ASP A O 1
ATOM 628 N N . PHE A 1 79 ? 3.175 -0.549 0.740 1.00 94.06 79 PHE A N 1
ATOM 629 C CA . PHE A 1 79 ? 1.872 -0.287 0.134 1.00 94.06 79 PHE A CA 1
ATOM 630 C C . PHE A 1 79 ? 1.336 -1.475 -0.676 1.00 94.06 79 PHE A C 1
ATOM 632 O O . PHE A 1 79 ? 0.135 -1.720 -0.676 1.00 94.06 79 PHE A O 1
ATOM 639 N N . SER A 1 80 ? 2.209 -2.228 -1.353 1.00 93.31 80 SER A N 1
ATOM 640 C CA . SER A 1 80 ? 1.765 -3.378 -2.148 1.00 93.31 80 SER A CA 1
ATOM 641 C C . SER A 1 80 ? 1.281 -4.533 -1.273 1.00 93.31 80 SER A C 1
ATOM 643 O O . SER A 1 80 ? 0.318 -5.189 -1.647 1.00 93.31 80 SER A O 1
ATOM 645 N N . GLN A 1 81 ? 1.892 -4.744 -0.100 1.00 94.25 81 GLN A N 1
ATOM 646 C CA . GLN A 1 81 ? 1.419 -5.734 0.872 1.00 94.25 81 GLN A CA 1
ATOM 647 C C . GLN A 1 81 ? 0.050 -5.348 1.433 1.00 94.25 81 GLN A C 1
ATOM 649 O O . GLN A 1 81 ? -0.839 -6.188 1.474 1.00 94.25 81 GLN A O 1
ATOM 654 N N . LEU A 1 82 ? -0.149 -4.070 1.779 1.00 95.81 82 LEU A N 1
ATOM 655 C CA . LEU A 1 82 ? -1.453 -3.578 2.235 1.00 95.81 82 LEU A CA 1
ATOM 656 C C . LEU A 1 82 ? -2.550 -3.799 1.181 1.00 95.81 82 LEU A C 1
ATOM 658 O O . LEU A 1 82 ? -3.648 -4.235 1.512 1.00 95.81 82 LEU A O 1
ATOM 662 N N . VAL A 1 83 ? -2.270 -3.482 -0.086 1.00 95.69 83 VAL A N 1
ATOM 663 C CA . VAL A 1 83 ? -3.241 -3.683 -1.172 1.00 95.69 83 VAL A CA 1
ATOM 664 C C . VAL A 1 83 ? -3.542 -5.169 -1.369 1.00 95.69 83 VAL A C 1
ATOM 666 O O . VAL A 1 83 ? -4.707 -5.525 -1.513 1.00 95.69 83 VAL A O 1
ATOM 669 N N . GLU A 1 84 ? -2.522 -6.028 -1.338 1.00 95.69 84 GLU A N 1
ATOM 670 C CA . GLU A 1 84 ? -2.695 -7.479 -1.450 1.00 95.69 84 GLU A CA 1
ATOM 671 C C . GLU A 1 84 ? -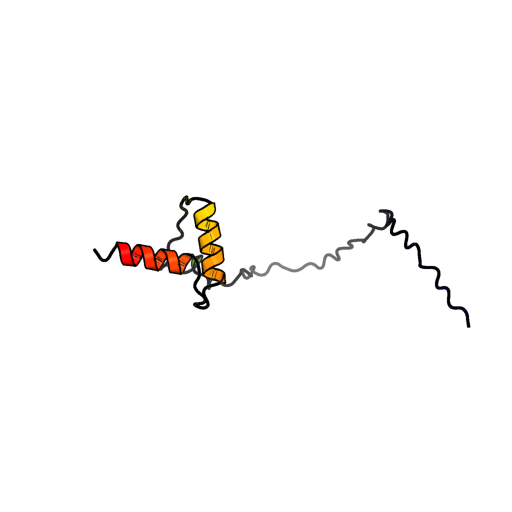3.581 -8.037 -0.330 1.00 95.69 84 GLU A C 1
ATOM 673 O O . GLU A 1 84 ? -4.521 -8.772 -0.614 1.00 95.69 84 GLU A O 1
ATOM 678 N N . GLU A 1 85 ? -3.339 -7.644 0.925 1.00 95.56 85 GLU A N 1
ATOM 679 C CA . GLU A 1 85 ? -4.154 -8.054 2.077 1.00 95.56 85 GLU A CA 1
ATOM 680 C C . GLU A 1 85 ? -5.627 -7.669 1.894 1.00 95.56 85 GLU A C 1
ATOM 682 O O . GLU A 1 85 ? -6.501 -8.524 2.030 1.00 95.56 85 GLU A O 1
ATOM 687 N N . LEU A 1 86 ? -5.901 -6.414 1.518 1.00 96.00 86 LEU A N 1
ATOM 688 C CA . LEU A 1 86 ? -7.265 -5.914 1.312 1.00 96.00 86 LEU A CA 1
ATOM 689 C C . LEU A 1 86 ? -7.986 -6.629 0.159 1.00 96.00 86 LEU A C 1
ATOM 691 O O . LEU A 1 86 ? -9.170 -6.946 0.271 1.00 96.00 86 LEU A O 1
ATOM 695 N N . LEU A 1 87 ? -7.292 -6.885 -0.956 1.00 96.56 87 LEU A N 1
ATOM 696 C CA . LEU A 1 87 ? -7.869 -7.592 -2.104 1.00 96.56 87 LEU A CA 1
ATOM 697 C C . LEU A 1 87 ? -8.100 -9.073 -1.792 1.00 96.56 87 LEU A C 1
ATOM 699 O O . LEU A 1 87 ? -9.164 -9.606 -2.104 1.00 96.56 87 LEU A O 1
ATOM 703 N N . SER A 1 88 ? -7.137 -9.723 -1.139 1.00 97.06 88 SER A N 1
ATOM 704 C CA . SER A 1 88 ? -7.260 -11.102 -0.673 1.00 97.06 88 SER A CA 1
ATOM 705 C C . SER A 1 88 ? -8.408 -11.261 0.324 1.00 97.06 88 SER A C 1
ATOM 707 O O . SER A 1 88 ? -9.155 -12.233 0.244 1.00 97.06 88 SER A O 1
ATOM 709 N N . GLU A 1 89 ? -8.581 -10.320 1.255 1.00 97.06 89 GLU A N 1
ATOM 710 C CA . GLU A 1 89 ? -9.715 -10.302 2.184 1.00 97.06 89 GLU A CA 1
ATOM 711 C C . GLU A 1 89 ? -11.046 -10.135 1.444 1.00 97.06 89 GLU A C 1
ATOM 713 O O . GLU A 1 89 ? -11.981 -10.893 1.687 1.00 97.06 89 GLU A O 1
ATOM 718 N N . TRP A 1 90 ? -11.114 -9.220 0.475 1.00 96.81 90 TRP A N 1
ATOM 719 C CA . TRP A 1 90 ? -12.314 -9.004 -0.333 1.00 96.81 90 TRP A CA 1
ATOM 720 C C . TRP A 1 90 ? -12.735 -10.233 -1.161 1.00 96.81 90 TRP A C 1
ATOM 722 O O . TRP A 1 90 ? -13.927 -10.424 -1.413 1.00 96.81 90 TRP A O 1
ATOM 732 N N . LEU A 1 91 ? -11.782 -11.076 -1.575 1.00 97.44 91 LEU A N 1
ATOM 733 C CA . LEU A 1 91 ? -12.057 -12.309 -2.320 1.00 97.44 91 LEU A CA 1
ATOM 734 C C . LEU A 1 91 ? -12.597 -13.456 -1.451 1.00 97.44 91 LEU A C 1
ATOM 736 O O . LEU A 1 91 ? -13.227 -14.360 -1.996 1.00 97.44 91 LEU A O 1
ATOM 740 N N . LYS A 1 92 ? -12.401 -13.432 -0.126 1.00 94.75 92 LYS A N 1
ATOM 741 C CA . LYS A 1 92 ? -12.842 -14.485 0.818 1.00 94.75 92 LYS A CA 1
ATOM 742 C C . LYS A 1 92 ? -14.343 -14.431 1.154 1.00 94.75 92 LYS A C 1
ATOM 744 O O . LYS A 1 92 ? -14.718 -14.706 2.290 1.00 94.75 92 LYS A O 1
ATOM 749 N N . LYS A 1 93 ? -15.180 -14.030 0.197 1.00 66.88 93 LYS A N 1
ATOM 750 C CA . LYS A 1 93 ? -16.639 -13.986 0.374 1.00 66.88 93 LYS A CA 1
ATOM 751 C C . LYS A 1 93 ? -17.219 -15.314 0.846 1.00 66.88 93 LYS A C 1
ATOM 753 O O . LYS A 1 93 ? -16.717 -16.366 0.395 1.00 66.88 93 LYS A O 1
#

Foldseek 3Di:
DDDDDDDDPPPPPPDPDDPDDDPPDPDDDDDDDPDPPPDDDLPDLVNDPVDDDDDDDDPPVVVVVVVVVCVVPPPVDDPVVVVVVVVVVVVPD

Radius of gyration: 28.43 Å; Cα contacts (8 Å, |Δi|>4): 15; chains: 1; bounding box: 60×61×57 Å

Mean predicted aligned error: 16.77 Å

Sequence (93 aa):
MKKDQKNKAAKFFGTSDDYKRPYEFDQAKTEPGPPKKVGRPKTGKSSNSNYVQVSVYVKKETHNNVKIALITDDKNRDFSQLVEELLSEWLKK